Protein AF-A0A7H8KKI4-F1 (afdb_monomer_lite)

Secondary structure (DSSP, 8-state):
-HHHHHHHHHHHHHHHHHH-EETTEEGGGSHHHHHHHHHHHHHHHHHHHHHHHHTTS--HHHHHHHHHHHHHHHHHHHHHTGGGGG-SSSHHHHHHHHHHHHHHHHHHHHHHHTT--

pLDDT: mean 91.48, std 10.08, range [46.09, 98.69]

Radius of gyration: 16.54 Å; chains: 1; bounding box: 38×24×52 Å

Foldseek 3Di:
DLLVLLVVLLVVLVVLQQPDDDPNHRNCPDPVNVVLSVVLVVLSVVLVVVCVVCVPPDDLVCLLVSLVSSLVSLVSSLVSNPPVSCDCPDSVVSSVVSSVVSVVVNVVVVVVVVVVD

Sequence (117 aa):
MRLGVSQWLLDQAREYLTGRTTGGVPLIQQQLVQGSLAEIVTEQQGVAAVLDALEHDPDPSLAAYLHRQLTDADRASLRLLGAGGFLTDGPGGIAHLSELLADAYLDGVDHGDHRAG

Structure (mmCIF, N/CA/C/O backbone):
data_AF-A0A7H8KKI4-F1
#
_entry.id   AF-A0A7H8KKI4-F1
#
loop_
_atom_site.group_PDB
_atom_site.id
_atom_site.type_symbol
_atom_site.label_atom_id
_atom_site.label_alt_id
_atom_site.label_comp_id
_atom_site.label_asym_id
_atom_site.label_entity_id
_atom_site.label_seq_id
_atom_site.pdbx_PDB_ins_code
_atom_site.Cartn_x
_atom_site.Cartn_y
_atom_site.Cartn_z
_atom_site.occupancy
_atom_site.B_iso_or_equiv
_atom_site.auth_seq_id
_atom_site.auth_comp_id
_atom_site.auth_asym_id
_atom_site.auth_atom_id
_atom_site.pdbx_PDB_model_num
ATOM 1 N N . MET A 1 1 ? 0.688 1.272 -12.480 1.00 84.94 1 MET A N 1
ATOM 2 C CA . MET A 1 1 ? -0.360 0.322 -12.029 1.00 84.94 1 MET A CA 1
ATOM 3 C C . MET A 1 1 ? -0.164 -0.125 -10.581 1.00 84.94 1 MET A C 1
ATOM 5 O O . MET A 1 1 ? -1.012 0.214 -9.770 1.00 84.94 1 MET A O 1
ATOM 9 N N . ARG A 1 2 ? 0.935 -0.812 -10.216 1.00 95.88 2 ARG A N 1
ATOM 10 C CA . ARG A 1 2 ? 1.121 -1.335 -8.841 1.00 95.88 2 ARG A CA 1
ATOM 11 C C . ARG A 1 2 ? 1.132 -0.271 -7.735 1.00 95.88 2 ARG A C 1
ATOM 13 O O . ARG A 1 2 ? 0.495 -0.483 -6.714 1.00 95.88 2 ARG A O 1
ATOM 20 N N . LEU A 1 3 ? 1.756 0.892 -7.959 1.00 97.06 3 LEU A N 1
ATOM 21 C CA . LEU A 1 3 ? 1.701 2.004 -6.995 1.00 97.06 3 LEU A CA 1
ATOM 22 C C . LEU A 1 3 ? 0.252 2.432 -6.685 1.00 97.06 3 LEU A C 1
ATOM 24 O O . LEU A 1 3 ? -0.087 2.642 -5.528 1.00 97.06 3 LEU A O 1
ATOM 28 N N . GLY A 1 4 ? -0.621 2.469 -7.698 1.00 98.00 4 GLY A N 1
ATOM 29 C CA . GLY A 1 4 ? -2.042 2.777 -7.507 1.00 98.00 4 GLY A CA 1
ATOM 30 C C . GLY A 1 4 ? -2.790 1.710 -6.699 1.00 98.00 4 GLY A C 1
ATOM 31 O O . GLY A 1 4 ? -3.633 2.051 -5.876 1.00 98.00 4 GLY A O 1
ATOM 32 N N . VAL A 1 5 ? -2.452 0.425 -6.872 1.00 98.19 5 VAL A N 1
ATOM 33 C CA . VAL A 1 5 ? -2.990 -0.656 -6.023 1.00 98.19 5 VAL A CA 1
ATOM 34 C C . VAL A 1 5 ? -2.536 -0.479 -4.575 1.00 98.19 5 VAL A C 1
ATOM 36 O O . VAL A 1 5 ? -3.356 -0.585 -3.669 1.00 98.19 5 VAL A O 1
ATOM 39 N 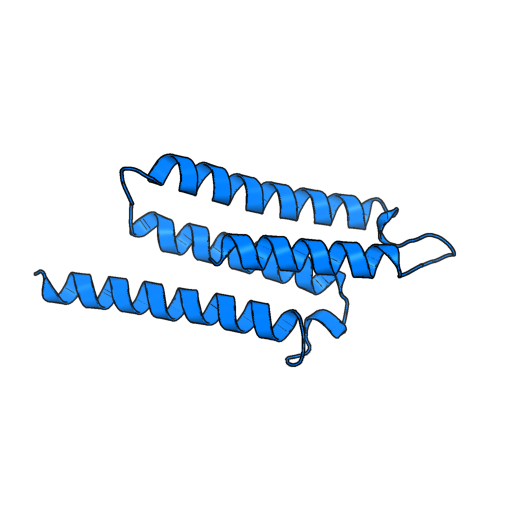N . SER A 1 6 ? -1.262 -0.151 -4.359 1.00 98.56 6 SER A N 1
ATOM 40 C CA . SER A 1 6 ? -0.723 0.102 -3.019 1.00 98.56 6 SER A CA 1
ATOM 41 C C . SER A 1 6 ? -1.433 1.268 -2.325 1.00 98.56 6 SER A C 1
ATOM 43 O O . SER A 1 6 ? -1.843 1.166 -1.169 1.00 98.56 6 SER A O 1
ATOM 45 N N . GLN A 1 7 ? -1.654 2.367 -3.048 1.00 98.69 7 GLN A N 1
ATOM 46 C CA . GLN A 1 7 ? -2.393 3.530 -2.546 1.00 98.69 7 GLN A CA 1
ATOM 47 C C . GLN A 1 7 ? -3.844 3.170 -2.205 1.00 98.69 7 GLN A C 1
ATOM 49 O O . GLN A 1 7 ? -4.331 3.522 -1.133 1.00 98.69 7 GLN A O 1
ATOM 54 N N . TRP A 1 8 ? -4.507 2.386 -3.058 1.00 98.50 8 TRP A N 1
ATOM 55 C CA . TRP A 1 8 ? -5.843 1.874 -2.767 1.00 98.50 8 TRP A CA 1
ATOM 56 C C . TRP A 1 8 ? -5.868 0.987 -1.509 1.00 98.50 8 TRP A C 1
ATOM 58 O O . TRP A 1 8 ? -6.766 1.138 -0.683 1.00 98.50 8 TRP A O 1
ATOM 68 N N . LEU A 1 9 ? -4.880 0.107 -1.301 1.00 98.56 9 LEU A N 1
ATOM 69 C CA . LEU A 1 9 ? -4.777 -0.721 -0.088 1.00 98.56 9 LEU A CA 1
ATOM 70 C C . LEU A 1 9 ? -4.638 0.126 1.183 1.00 98.56 9 LEU A C 1
ATOM 72 O O . LEU A 1 9 ? -5.257 -0.189 2.203 1.00 98.56 9 LEU A O 1
ATOM 76 N N . LEU A 1 10 ? -3.864 1.211 1.119 1.00 98.50 10 LEU A N 1
ATOM 77 C CA . LEU A 1 10 ? -3.759 2.175 2.211 1.00 98.50 10 LEU A CA 1
ATOM 78 C C . LEU A 1 10 ? -5.114 2.841 2.494 1.00 98.50 10 LEU A C 1
ATOM 80 O O . LEU A 1 10 ? -5.501 2.970 3.657 1.00 98.50 10 LEU A O 1
ATOM 84 N N . ASP A 1 11 ? -5.864 3.220 1.461 1.00 98.38 11 ASP A N 1
ATOM 85 C CA . ASP A 1 11 ? -7.201 3.795 1.632 1.00 98.38 11 ASP A CA 1
ATOM 86 C C . ASP A 1 11 ? -8.177 2.796 2.271 1.00 98.38 11 ASP A C 1
ATOM 88 O O . ASP A 1 11 ? -8.890 3.159 3.210 1.00 98.38 11 ASP A O 1
ATOM 92 N N . GLN A 1 12 ? -8.142 1.519 1.869 1.00 98.06 12 GLN A N 1
ATOM 93 C CA . GLN A 1 12 ? -8.923 0.455 2.518 1.00 98.06 12 GLN A CA 1
ATOM 94 C C . GLN A 1 12 ? -8.557 0.297 4.002 1.00 98.06 12 GLN A C 1
ATOM 96 O O . GLN A 1 12 ? -9.438 0.163 4.856 1.00 98.06 12 GLN A O 1
ATOM 101 N N . ALA A 1 13 ? -7.264 0.353 4.336 1.00 97.75 13 ALA A N 1
ATOM 102 C CA . ALA A 1 13 ? -6.808 0.314 5.722 1.00 97.75 13 ALA A CA 1
ATOM 103 C C . ALA A 1 13 ? -7.331 1.515 6.524 1.00 97.75 13 ALA A C 1
ATOM 105 O O . ALA A 1 13 ? -7.835 1.342 7.635 1.00 97.75 13 ALA A O 1
ATOM 106 N N . ARG A 1 14 ? -7.274 2.730 5.969 1.00 97.44 14 ARG A N 1
ATOM 107 C CA . ARG A 1 14 ? -7.768 3.951 6.629 1.00 97.44 14 ARG A CA 1
ATOM 108 C C . ARG A 1 14 ? -9.274 3.906 6.866 1.00 97.44 14 ARG A C 1
ATOM 110 O O . ARG A 1 14 ? -9.721 4.277 7.955 1.00 97.44 14 ARG A O 1
ATOM 117 N N . GLU A 1 15 ? -10.044 3.432 5.892 1.00 96.44 15 GLU A N 1
ATOM 118 C CA . GLU A 1 15 ? -11.492 3.253 6.023 1.00 96.44 15 GLU A CA 1
ATOM 119 C C . GLU A 1 15 ? -11.823 2.265 7.152 1.00 96.44 15 GLU A C 1
ATOM 121 O O . GLU A 1 15 ? -12.553 2.604 8.089 1.00 96.44 15 GLU A O 1
ATOM 126 N N . TYR A 1 16 ? -11.191 1.088 7.142 1.00 95.75 16 TYR A N 1
ATOM 127 C CA . TYR A 1 16 ? -11.364 0.073 8.182 1.00 95.75 16 TYR A CA 1
ATOM 128 C C . TYR A 1 16 ? -11.005 0.591 9.585 1.00 95.75 16 TYR A C 1
ATOM 130 O O . TYR A 1 16 ? -11.770 0.420 10.538 1.00 95.75 16 TYR A O 1
ATOM 138 N N . LEU A 1 17 ? -9.860 1.263 9.725 1.00 96.06 17 LEU A N 1
ATOM 139 C CA . LEU A 1 17 ? -9.373 1.788 11.006 1.00 96.06 17 LEU A CA 1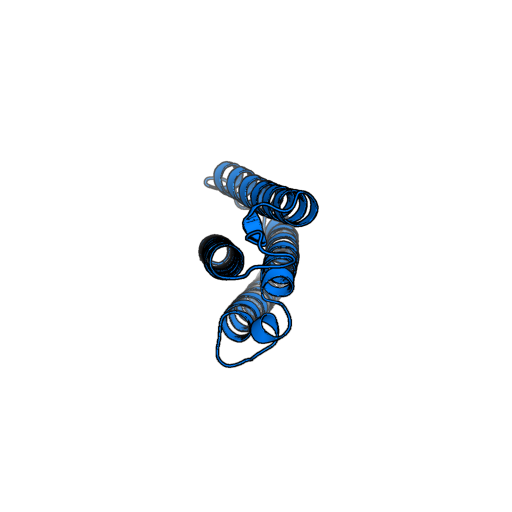
ATOM 140 C C . LEU A 1 17 ? -10.226 2.940 11.548 1.00 96.06 17 LEU A C 1
ATOM 142 O O . LEU A 1 17 ? -10.266 3.147 12.763 1.00 96.06 17 LEU A O 1
ATOM 146 N N . THR A 1 18 ? -10.901 3.686 10.671 1.00 94.50 18 THR A N 1
ATOM 147 C CA . THR A 1 18 ? -11.844 4.744 11.062 1.00 94.50 18 THR A CA 1
ATOM 148 C C . THR A 1 18 ? -13.116 4.146 11.661 1.00 94.50 18 THR A C 1
ATOM 150 O O . THR A 1 18 ? -13.610 4.641 12.673 1.00 94.50 18 THR A O 1
ATOM 153 N N . GLY A 1 19 ? -13.624 3.054 11.080 1.00 92.44 19 GLY A N 1
ATOM 154 C CA . GLY A 1 19 ? -14.828 2.365 11.555 1.00 92.44 19 GLY A CA 1
ATOM 155 C C . GLY A 1 19 ? -14.616 1.450 12.767 1.00 92.44 19 GLY A C 1
ATOM 156 O O . GLY A 1 19 ? -15.587 1.015 13.388 1.00 92.44 19 GLY A O 1
ATOM 157 N N . ARG A 1 20 ? -13.365 1.133 13.125 1.00 92.62 20 ARG A N 1
ATOM 158 C CA . ARG A 1 20 ? -13.033 0.188 14.200 1.00 92.62 20 ARG A CA 1
ATOM 159 C C . ARG A 1 20 ? -12.592 0.909 15.469 1.00 92.62 20 ARG A C 1
ATOM 161 O O . ARG A 1 20 ? -11.729 1.773 15.417 1.00 92.62 20 ARG A O 1
ATOM 168 N N . THR A 1 21 ? -13.107 0.501 16.629 1.00 91.56 21 THR A N 1
ATOM 169 C CA . THR A 1 21 ? -12.745 1.088 17.933 1.00 91.56 21 THR A CA 1
ATOM 170 C C . THR A 1 21 ? -12.077 0.081 18.869 1.00 91.56 21 THR A C 1
ATOM 172 O O . THR A 1 21 ? -12.460 -1.088 18.891 1.00 91.56 21 THR A O 1
ATOM 175 N N . THR A 1 22 ? -11.158 0.548 19.717 1.00 87.94 22 THR A N 1
ATOM 176 C CA . THR A 1 22 ? -10.649 -0.170 20.898 1.00 87.94 22 THR A CA 1
ATOM 177 C C . THR A 1 22 ? -10.680 0.755 22.110 1.00 87.94 22 THR A C 1
ATOM 179 O O . THR A 1 22 ? -10.366 1.937 21.991 1.00 87.94 22 THR A O 1
ATOM 182 N N . GLY A 1 23 ? -11.127 0.265 23.269 1.00 85.19 23 GLY A N 1
ATOM 183 C CA . GLY A 1 23 ? -11.269 1.108 24.466 1.00 85.19 23 GLY A CA 1
ATOM 184 C C . GLY A 1 23 ? -12.172 2.338 24.269 1.00 85.19 23 GLY A C 1
ATOM 185 O O . GLY A 1 23 ? -11.963 3.355 24.918 1.00 85.19 23 GLY A O 1
ATOM 186 N N . GLY A 1 24 ? -13.136 2.273 23.342 1.00 88.44 24 GLY A N 1
ATOM 187 C CA . GLY A 1 24 ? -14.022 3.393 22.993 1.00 88.44 24 GLY A CA 1
ATOM 188 C C . GLY A 1 24 ? -13.421 4.439 22.045 1.00 88.44 24 GLY A C 1
ATOM 189 O O . GLY A 1 24 ? -14.110 5.390 21.690 1.00 88.44 24 GLY A O 1
ATOM 190 N N . VAL A 1 25 ? -12.175 4.264 21.598 1.00 89.25 25 VAL A N 1
ATOM 191 C CA . VAL A 1 25 ? -11.474 5.198 20.704 1.00 89.25 25 VAL A CA 1
ATOM 192 C C . VAL A 1 25 ? -11.270 4.547 19.330 1.00 89.25 25 VAL A C 1
ATOM 194 O O . VAL A 1 25 ? -10.864 3.380 19.276 1.00 89.25 25 VAL A O 1
ATOM 197 N N . PRO A 1 26 ? -11.522 5.253 18.211 1.00 92.19 26 PRO A N 1
ATOM 198 C CA . PRO A 1 26 ? -11.204 4.751 16.876 1.00 92.19 26 PRO A CA 1
ATOM 199 C C . PRO A 1 26 ? -9.732 4.343 16.754 1.00 92.19 26 PRO A C 1
ATOM 201 O O . PRO A 1 26 ? -8.843 5.067 17.204 1.00 92.19 26 PRO A O 1
ATOM 204 N N . LEU A 1 27 ? -9.458 3.198 16.128 1.00 94.12 27 LEU A N 1
ATOM 205 C CA . LEU A 1 27 ? -8.099 2.679 15.960 1.00 94.12 27 LEU A CA 1
ATOM 206 C C . LEU A 1 27 ? -7.217 3.653 15.194 1.00 94.12 27 LEU A C 1
ATOM 208 O O . LEU A 1 27 ? -6.048 3.802 15.535 1.00 94.12 27 LEU A O 1
ATOM 212 N N . ILE A 1 28 ? -7.783 4.369 14.221 1.00 94.56 28 ILE A N 1
ATOM 213 C CA . ILE A 1 28 ? -7.043 5.387 13.479 1.00 94.56 28 ILE A CA 1
ATOM 214 C C . ILE A 1 28 ? -6.469 6.480 14.393 1.00 94.56 28 ILE A C 1
ATOM 216 O O . ILE A 1 28 ? -5.453 7.055 14.051 1.00 94.56 28 ILE A O 1
ATOM 220 N N . GLN A 1 29 ? -7.029 6.753 15.574 1.00 93.25 29 GLN A N 1
ATOM 221 C CA . GLN A 1 29 ? -6.488 7.769 16.491 1.00 93.25 29 GLN A CA 1
ATOM 222 C C . GLN A 1 29 ? -5.337 7.252 17.371 1.00 93.25 29 GLN A C 1
ATOM 224 O O . GLN A 1 29 ? -4.730 8.023 18.111 1.00 93.25 29 GLN A O 1
ATOM 229 N N . GLN A 1 30 ? -5.028 5.956 17.318 1.00 94.94 30 GLN A N 1
ATOM 230 C CA . GLN A 1 30 ? -3.970 5.360 18.128 1.00 94.94 30 GLN A CA 1
ATOM 231 C C . GLN A 1 30 ? -2.595 5.688 17.537 1.00 94.94 30 GLN A C 1
ATOM 233 O O . GLN A 1 30 ? -2.362 5.493 16.345 1.00 94.94 30 GLN A O 1
ATOM 238 N N . GLN A 1 31 ? -1.654 6.126 18.377 1.00 95.31 31 GLN A N 1
ATOM 239 C CA . GLN A 1 31 ? -0.330 6.574 17.923 1.00 95.31 31 GLN A CA 1
ATOM 240 C C . GLN A 1 31 ? 0.437 5.495 17.146 1.00 95.31 31 GLN A C 1
ATOM 242 O O . GLN A 1 31 ? 1.060 5.800 16.134 1.00 95.31 31 GLN A O 1
ATOM 247 N N . LEU A 1 32 ? 0.355 4.232 17.579 1.00 95.00 32 LEU A N 1
ATOM 248 C CA . LEU A 1 32 ? 0.994 3.113 16.877 1.00 95.00 32 LEU A CA 1
ATOM 249 C C . LEU A 1 32 ? 0.420 2.915 15.467 1.00 95.00 32 LEU A C 1
ATOM 251 O O . LEU A 1 32 ? 1.170 2.679 14.528 1.00 95.00 32 LEU A O 1
ATOM 255 N N . VAL A 1 33 ? -0.897 3.073 15.307 1.00 96.31 33 VAL A N 1
ATOM 256 C CA . VAL A 1 33 ? -1.561 2.989 13.999 1.00 96.31 33 VAL A CA 1
ATOM 257 C C . VAL A 1 33 ? -1.140 4.157 13.109 1.00 96.31 33 VAL A C 1
ATOM 259 O O . VAL A 1 33 ? -0.816 3.952 11.944 1.00 96.31 33 VAL A O 1
ATOM 262 N N . GLN A 1 34 ? -1.091 5.372 13.658 1.00 97.19 34 GLN A N 1
ATOM 263 C CA . GLN A 1 34 ? -0.620 6.555 12.933 1.00 97.19 34 GLN A CA 1
ATOM 264 C C . GLN A 1 34 ? 0.837 6.419 12.478 1.00 97.19 34 GLN A C 1
ATOM 266 O O . GLN A 1 34 ? 1.148 6.775 11.345 1.00 97.19 34 GLN A O 1
ATOM 271 N N . GLY A 1 35 ? 1.707 5.852 13.320 1.00 98.25 35 GLY A N 1
ATOM 272 C CA . GLY A 1 35 ? 3.091 5.541 12.959 1.00 98.25 35 GLY A CA 1
ATOM 273 C C . GLY A 1 35 ? 3.174 4.593 11.764 1.00 98.25 35 GLY A C 1
ATOM 274 O O . GLY A 1 35 ? 3.791 4.933 10.760 1.00 98.25 35 GLY A O 1
ATOM 275 N N . SER A 1 36 ? 2.464 3.461 11.814 1.00 97.94 36 SER A N 1
ATOM 276 C CA . SER A 1 36 ? 2.436 2.510 10.695 1.00 97.94 36 SER A CA 1
ATOM 277 C C . SER A 1 36 ? 1.869 3.115 9.407 1.00 97.94 36 SER A C 1
ATOM 279 O O . SER A 1 36 ? 2.389 2.852 8.327 1.00 97.94 36 SER A O 1
ATOM 281 N N . LEU A 1 37 ? 0.827 3.949 9.494 1.00 98.19 37 LEU A N 1
ATOM 282 C CA . LEU A 1 37 ? 0.289 4.656 8.326 1.00 98.19 37 LEU A CA 1
ATOM 283 C C . LEU A 1 37 ? 1.315 5.631 7.730 1.00 98.19 37 LEU A C 1
ATOM 285 O O . LEU A 1 37 ? 1.446 5.704 6.510 1.00 98.19 37 LEU A O 1
ATOM 289 N N . ALA A 1 38 ? 2.052 6.361 8.570 1.00 98.44 38 ALA A N 1
ATOM 290 C CA . ALA A 1 38 ? 3.081 7.294 8.121 1.00 98.44 38 ALA A CA 1
ATOM 291 C C . ALA A 1 38 ? 4.254 6.581 7.433 1.00 98.44 38 ALA A C 1
ATOM 293 O O . ALA A 1 38 ? 4.742 7.061 6.409 1.00 98.44 38 ALA A O 1
ATOM 294 N N . GLU A 1 39 ? 4.677 5.427 7.952 1.00 98.44 39 GLU A N 1
ATOM 295 C CA . GLU A 1 39 ? 5.697 4.580 7.323 1.00 98.44 39 GLU A CA 1
ATOM 296 C C . GLU A 1 39 ? 5.250 4.124 5.928 1.00 98.44 39 GLU A C 1
ATOM 298 O O . GLU A 1 39 ? 5.965 4.350 4.956 1.00 98.44 39 GLU A O 1
ATOM 303 N N . ILE A 1 40 ? 4.030 3.589 5.798 1.00 98.56 40 ILE A N 1
ATOM 304 C CA . ILE A 1 40 ? 3.481 3.143 4.504 1.00 98.56 40 ILE A CA 1
ATOM 305 C C . ILE A 1 40 ? 3.424 4.295 3.493 1.00 98.56 40 ILE A C 1
ATOM 307 O O . ILE A 1 40 ? 3.832 4.133 2.344 1.00 98.56 40 ILE A O 1
ATOM 311 N N . VAL A 1 41 ? 2.941 5.470 3.913 1.00 98.56 41 VAL A N 1
ATOM 312 C CA . VAL A 1 41 ? 2.907 6.662 3.051 1.00 98.56 41 VAL A CA 1
ATOM 313 C C . VAL A 1 41 ? 4.316 7.048 2.613 1.00 98.56 41 VAL A C 1
ATOM 315 O O . VAL A 1 41 ? 4.519 7.365 1.445 1.00 98.56 41 VAL A O 1
ATOM 318 N N . THR A 1 42 ? 5.289 7.008 3.522 1.00 98.44 42 THR A N 1
ATOM 319 C CA . THR A 1 42 ? 6.683 7.360 3.221 1.00 98.44 42 THR A CA 1
ATOM 320 C C . THR A 1 42 ? 7.269 6.438 2.154 1.00 98.44 42 THR A C 1
ATOM 322 O O . THR A 1 42 ? 7.843 6.932 1.186 1.00 98.44 42 THR A O 1
ATOM 325 N N . GLU A 1 43 ? 7.058 5.125 2.270 1.00 98.06 43 GLU A N 1
ATOM 326 C CA . GLU A 1 43 ? 7.486 4.147 1.259 1.00 98.06 43 GLU A CA 1
ATOM 327 C C . GLU A 1 43 ? 6.827 4.423 -0.103 1.00 98.06 43 GLU A C 1
ATOM 329 O O . GLU A 1 43 ? 7.506 4.515 -1.125 1.00 98.06 43 GLU A O 1
ATOM 334 N N . GLN A 1 44 ? 5.510 4.653 -0.136 1.00 98.25 44 GLN A N 1
ATOM 335 C CA . GLN A 1 44 ? 4.792 4.956 -1.381 1.00 98.25 44 GLN A CA 1
ATOM 336 C C . GLN A 1 44 ? 5.273 6.252 -2.047 1.00 98.25 44 GLN A C 1
ATOM 338 O O . GLN A 1 44 ? 5.378 6.306 -3.273 1.00 98.25 44 GLN A O 1
ATOM 343 N N . GLN A 1 45 ? 5.578 7.288 -1.261 1.00 98.25 45 GLN A N 1
ATOM 344 C CA . GLN A 1 45 ? 6.149 8.538 -1.770 1.00 98.25 45 GLN A CA 1
ATOM 345 C C . GLN A 1 45 ? 7.577 8.339 -2.286 1.00 98.25 45 GLN A C 1
ATOM 347 O O . GLN A 1 45 ? 7.933 8.909 -3.314 1.00 98.25 45 GLN A O 1
ATOM 352 N N . GLY A 1 46 ? 8.376 7.499 -1.623 1.00 96.62 46 GLY A N 1
ATOM 353 C CA . GLY A 1 46 ? 9.701 7.106 -2.100 1.00 96.62 46 GLY A CA 1
ATOM 354 C C . GLY A 1 46 ? 9.635 6.432 -3.470 1.00 96.62 46 GLY A C 1
ATOM 355 O O . GLY A 1 46 ? 10.336 6.845 -4.393 1.00 96.62 46 GLY A O 1
ATOM 356 N N . VAL A 1 47 ? 8.734 5.460 -3.638 1.00 96.50 47 VAL A N 1
ATOM 357 C CA . VAL A 1 47 ? 8.502 4.802 -4.934 1.00 96.50 47 VAL A CA 1
ATOM 358 C C . VAL A 1 47 ? 8.046 5.804 -5.993 1.00 96.50 47 VAL A C 1
ATOM 360 O O . VAL A 1 47 ? 8.574 5.784 -7.102 1.00 96.50 47 VAL A O 1
ATOM 363 N N . ALA A 1 48 ? 7.091 6.682 -5.670 1.00 96.06 48 ALA A N 1
ATOM 364 C CA . ALA A 1 48 ? 6.600 7.699 -6.599 1.00 96.06 48 ALA A CA 1
ATOM 365 C C . ALA A 1 48 ? 7.731 8.618 -7.086 1.00 96.06 48 ALA A C 1
ATOM 367 O O . ALA A 1 48 ? 7.906 8.783 -8.288 1.00 96.06 48 ALA A O 1
ATOM 368 N N . ALA A 1 49 ? 8.558 9.125 -6.168 1.00 94.50 49 ALA A N 1
ATOM 369 C CA . ALA A 1 49 ? 9.675 10.002 -6.503 1.00 94.50 49 ALA A CA 1
ATOM 370 C C . ALA A 1 49 ? 10.710 9.328 -7.418 1.00 94.50 49 ALA A C 1
ATOM 372 O O . ALA A 1 49 ? 11.247 9.965 -8.322 1.00 94.50 49 ALA A O 1
ATOM 373 N N . VAL A 1 50 ? 10.990 8.038 -7.204 1.00 93.38 50 VAL A N 1
ATOM 374 C CA . VAL A 1 50 ? 11.891 7.283 -8.085 1.00 93.38 50 VAL A CA 1
ATOM 375 C C . VAL A 1 50 ? 11.265 7.079 -9.465 1.00 93.38 50 VAL A C 1
ATOM 377 O O . VAL A 1 50 ? 11.954 7.249 -10.466 1.00 93.38 50 VAL A O 1
ATOM 380 N N . LEU A 1 51 ? 9.974 6.743 -9.542 1.00 91.31 51 LEU A N 1
ATOM 381 C CA . LEU A 1 51 ? 9.279 6.593 -10.824 1.00 91.31 51 LEU A CA 1
ATOM 382 C C . LEU A 1 51 ? 9.265 7.902 -11.623 1.00 91.31 51 LEU A C 1
ATOM 384 O O . LEU A 1 51 ? 9.533 7.864 -12.821 1.00 91.31 51 LEU A O 1
ATOM 388 N N . ASP A 1 52 ? 9.028 9.037 -10.964 1.00 91.31 52 ASP A N 1
ATOM 389 C CA . ASP A 1 52 ? 9.076 10.361 -11.594 1.00 91.31 52 ASP A CA 1
ATOM 390 C C . ASP A 1 52 ? 10.484 10.673 -12.131 1.00 91.31 52 ASP A C 1
ATOM 392 O O . ASP A 1 52 ? 10.640 11.193 -13.235 1.00 91.31 52 ASP A O 1
ATOM 396 N N . ALA A 1 53 ? 11.532 10.311 -11.385 1.00 89.06 53 ALA A N 1
ATOM 397 C CA . ALA A 1 53 ? 12.914 10.495 -11.827 1.00 89.06 53 ALA A CA 1
ATOM 398 C C . ALA A 1 53 ? 13.289 9.602 -13.027 1.00 89.06 53 ALA A C 1
ATOM 400 O O . ALA A 1 53 ? 14.088 10.016 -13.867 1.00 89.06 53 ALA A O 1
ATOM 401 N N . LEU A 1 54 ? 12.715 8.398 -13.118 1.00 86.44 54 LEU A N 1
ATOM 402 C CA . LEU A 1 54 ? 12.983 7.423 -14.180 1.00 86.44 54 LEU A CA 1
ATOM 403 C C . LEU A 1 54 ? 12.135 7.614 -15.446 1.00 86.44 54 LEU A C 1
ATOM 405 O O . LEU A 1 54 ? 12.338 6.878 -16.410 1.00 86.44 54 LEU A O 1
ATOM 409 N N . GLU A 1 55 ? 11.203 8.573 -15.484 1.00 81.44 55 GLU A N 1
ATOM 410 C CA . GLU A 1 55 ? 10.257 8.749 -16.603 1.00 81.44 55 GLU A CA 1
ATOM 411 C C . GLU A 1 55 ? 10.951 8.812 -17.979 1.00 81.44 55 GLU A C 1
ATOM 413 O O . GLU A 1 55 ? 10.403 8.353 -18.981 1.00 81.44 55 GLU A O 1
ATOM 418 N N . HIS A 1 56 ? 12.181 9.331 -18.021 1.00 78.12 56 HIS A N 1
ATOM 419 C CA . HIS A 1 56 ? 12.948 9.529 -19.250 1.00 78.12 56 HIS A CA 1
ATOM 420 C C . HIS A 1 56 ? 14.106 8.536 -19.443 1.00 78.12 56 HIS A C 1
ATOM 422 O O . HIS A 1 56 ? 14.650 8.468 -20.545 1.00 78.12 56 HIS A O 1
ATOM 428 N N . ASP A 1 57 ? 14.486 7.784 -18.407 1.00 80.44 57 ASP A N 1
ATOM 429 C CA . ASP A 1 57 ? 15.602 6.831 -18.447 1.00 80.44 57 ASP A CA 1
ATOM 430 C C . ASP A 1 57 ? 15.311 5.632 -17.528 1.00 80.44 57 ASP A C 1
ATOM 432 O O . ASP A 1 57 ? 15.672 5.638 -16.348 1.00 80.44 57 ASP A O 1
ATOM 436 N N . PRO A 1 58 ? 14.567 4.628 -18.021 1.00 76.81 58 PRO A N 1
ATOM 437 C CA . PRO A 1 58 ? 14.184 3.483 -17.213 1.00 76.81 58 PRO A CA 1
ATOM 438 C C . PRO A 1 58 ? 15.376 2.543 -16.993 1.00 76.81 58 PRO A C 1
ATOM 440 O O . PRO A 1 58 ? 15.872 1.932 -17.936 1.00 76.81 58 PRO A O 1
ATOM 443 N N . ASP A 1 59 ? 15.770 2.356 -15.731 1.00 81.06 59 ASP A N 1
ATOM 444 C CA . ASP A 1 59 ? 16.737 1.336 -15.312 1.00 81.06 59 ASP A CA 1
ATOM 445 C C . ASP A 1 59 ? 16.008 0.035 -14.907 1.00 81.06 59 ASP A C 1
ATOM 447 O O . ASP A 1 59 ? 15.344 -0.003 -13.859 1.00 81.06 59 ASP A O 1
ATOM 451 N N . PRO A 1 60 ? 16.129 -1.060 -15.687 1.00 76.38 60 PRO A N 1
ATOM 452 C CA . PRO A 1 60 ? 15.495 -2.339 -15.369 1.00 76.38 60 PRO A CA 1
ATOM 453 C C . PRO A 1 60 ? 15.946 -2.925 -14.026 1.00 76.38 60 PRO A C 1
ATOM 455 O O . PRO A 1 60 ? 15.161 -3.596 -13.353 1.00 76.38 60 PRO A O 1
ATOM 458 N N . SER A 1 61 ? 17.178 -2.643 -13.590 1.00 78.31 61 SER A N 1
ATOM 459 C CA . SER A 1 61 ? 17.715 -3.159 -12.328 1.00 78.31 61 SER A CA 1
ATOM 460 C C . SER A 1 61 ? 17.015 -2.552 -11.105 1.00 78.31 61 SER A C 1
ATOM 462 O O . SER A 1 61 ? 16.892 -3.204 -10.062 1.00 78.31 61 SER A O 1
ATOM 464 N N . LEU A 1 62 ? 16.460 -1.343 -11.248 1.00 87.94 62 LEU A N 1
ATOM 465 C CA . LEU A 1 62 ? 15.712 -0.665 -10.192 1.00 87.94 62 LEU A CA 1
ATOM 466 C C . LEU A 1 62 ? 14.263 -1.164 -10.087 1.00 87.94 62 LEU A C 1
ATOM 468 O O . LEU A 1 62 ? 13.661 -1.094 -9.012 1.00 87.94 62 LEU A O 1
ATOM 472 N N . ALA A 1 63 ? 13.713 -1.747 -11.156 1.00 88.31 63 ALA A N 1
ATOM 473 C CA . ALA A 1 63 ? 12.342 -2.254 -11.177 1.00 88.31 63 ALA A CA 1
ATOM 474 C C . ALA A 1 63 ? 12.107 -3.346 -10.120 1.00 88.31 63 ALA A C 1
ATOM 476 O O . ALA A 1 63 ? 11.120 -3.296 -9.382 1.00 88.31 63 ALA A O 1
ATOM 477 N N . ALA A 1 64 ? 13.044 -4.290 -9.974 1.00 90.25 64 ALA A N 1
ATOM 478 C CA . ALA A 1 64 ? 12.955 -5.348 -8.966 1.00 90.25 64 ALA A CA 1
ATOM 479 C C . ALA A 1 64 ? 12.938 -4.786 -7.536 1.00 90.25 64 ALA A C 1
ATOM 481 O O . ALA A 1 64 ? 12.227 -5.289 -6.665 1.00 90.25 64 ALA A O 1
ATOM 482 N N . TYR A 1 65 ? 13.703 -3.721 -7.290 1.00 92.31 65 TYR A N 1
ATOM 483 C CA . TYR A 1 65 ? 13.730 -3.045 -5.998 1.00 92.31 65 TYR A CA 1
ATOM 484 C C . TYR A 1 65 ? 12.401 -2.346 -5.688 1.00 92.31 65 TYR A C 1
ATOM 486 O O . TYR A 1 65 ? 11.822 -2.591 -4.629 1.00 92.31 65 TYR A O 1
ATOM 494 N N . LEU A 1 66 ? 11.871 -1.556 -6.627 1.00 94.81 66 LEU A N 1
ATOM 495 C CA . LEU A 1 66 ? 10.584 -0.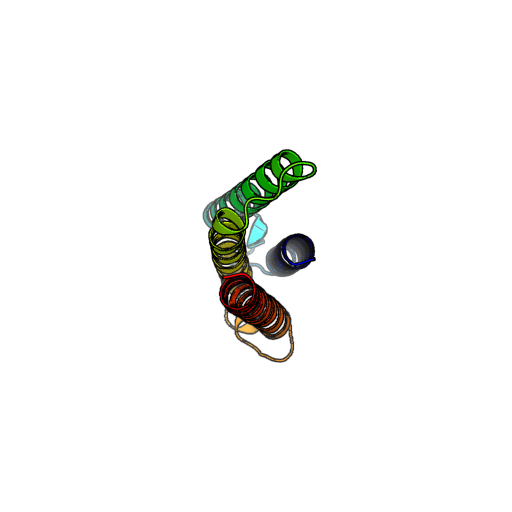870 -6.462 1.00 94.81 66 LEU A CA 1
ATOM 496 C C . LEU A 1 66 ? 9.427 -1.860 -6.291 1.00 94.81 66 LEU A C 1
ATOM 498 O O . LEU A 1 66 ? 8.519 -1.639 -5.489 1.00 94.81 66 LEU A O 1
ATOM 502 N N . HIS A 1 67 ? 9.468 -2.989 -6.998 1.00 95.12 67 HIS A N 1
ATOM 503 C CA . HIS A 1 67 ? 8.481 -4.047 -6.837 1.00 95.12 67 HIS A CA 1
ATOM 504 C C . HIS A 1 67 ? 8.504 -4.694 -5.452 1.00 95.12 67 HIS A C 1
ATOM 506 O O . HIS A 1 67 ? 7.428 -5.000 -4.927 1.00 95.12 67 HIS A O 1
ATOM 512 N N . ARG A 1 68 ? 9.683 -4.885 -4.851 1.00 95.31 68 ARG A N 1
ATOM 513 C CA . ARG A 1 68 ? 9.798 -5.372 -3.470 1.00 95.31 68 ARG A CA 1
ATOM 514 C C . ARG A 1 68 ? 9.297 -4.341 -2.465 1.00 95.31 68 ARG A C 1
ATOM 516 O O . ARG A 1 68 ? 8.454 -4.692 -1.648 1.00 95.31 68 ARG A O 1
ATOM 523 N N . GLN A 1 69 ? 9.712 -3.079 -2.596 1.00 97.12 69 GLN A N 1
ATOM 524 C CA . GLN A 1 69 ? 9.231 -1.990 -1.735 1.00 97.12 69 GLN A CA 1
ATOM 525 C C . GLN A 1 69 ? 7.700 -1.898 -1.712 1.00 97.12 69 GLN A C 1
ATOM 527 O O . GLN A 1 69 ? 7.097 -1.872 -0.641 1.00 97.12 69 GLN A O 1
ATOM 532 N N . LEU A 1 70 ? 7.054 -1.923 -2.885 1.00 98.00 70 LEU A N 1
ATOM 533 C CA . LEU A 1 70 ? 5.591 -1.914 -2.965 1.00 98.00 70 LEU A CA 1
ATOM 534 C C . LEU A 1 70 ? 4.967 -3.131 -2.276 1.00 98.00 70 LEU A C 1
ATOM 536 O O . LEU A 1 70 ? 3.987 -2.990 -1.558 1.00 98.00 70 LEU A O 1
ATOM 540 N N . THR A 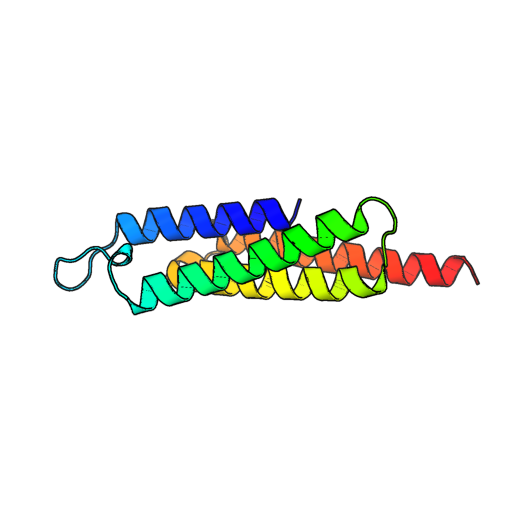1 71 ? 5.555 -4.317 -2.435 1.00 97.88 71 THR A N 1
ATOM 541 C CA . THR A 1 71 ? 5.062 -5.541 -1.783 1.00 97.88 71 THR A CA 1
ATOM 542 C C . THR A 1 71 ? 5.142 -5.447 -0.256 1.00 97.88 71 THR A C 1
ATOM 544 O O . THR A 1 71 ? 4.226 -5.877 0.449 1.00 97.88 71 THR A O 1
ATOM 547 N N . ASP A 1 72 ? 6.206 -4.851 0.276 1.00 98.06 72 ASP A N 1
ATOM 548 C CA . ASP A 1 72 ? 6.367 -4.662 1.717 1.00 98.06 72 ASP A CA 1
ATOM 549 C C . ASP A 1 72 ? 5.378 -3.624 2.273 1.00 98.06 72 ASP A C 1
ATOM 551 O O . ASP A 1 72 ? 4.749 -3.873 3.311 1.00 98.06 72 ASP A O 1
ATOM 555 N N . ALA A 1 73 ? 5.156 -2.520 1.550 1.00 98.31 73 ALA A N 1
ATOM 556 C CA . ALA A 1 73 ? 4.140 -1.515 1.873 1.00 98.31 73 ALA A CA 1
ATOM 557 C C . ALA A 1 73 ? 2.708 -2.087 1.814 1.00 98.31 73 ALA A C 1
ATOM 559 O O . ALA A 1 73 ? 1.885 -1.825 2.701 1.00 98.31 73 ALA A O 1
ATOM 560 N N . ASP A 1 74 ? 2.418 -2.933 0.823 1.00 98.31 74 ASP A N 1
ATOM 561 C CA . ASP A 1 74 ? 1.135 -3.626 0.671 1.00 98.31 74 ASP A CA 1
ATOM 562 C C . ASP A 1 74 ? 0.888 -4.556 1.866 1.00 98.31 74 ASP A C 1
ATOM 564 O O . ASP A 1 74 ? -0.161 -4.494 2.512 1.00 98.31 74 ASP A O 1
ATOM 568 N N . ARG A 1 75 ? 1.884 -5.365 2.252 1.00 97.56 75 ARG A N 1
ATOM 569 C CA . ARG A 1 75 ? 1.800 -6.250 3.428 1.00 97.56 75 ARG A CA 1
ATOM 570 C C . ARG A 1 75 ? 1.628 -5.474 4.728 1.00 97.56 75 ARG A C 1
ATOM 572 O O . ARG A 1 75 ? 0.919 -5.939 5.622 1.00 97.56 75 ARG A O 1
ATOM 579 N N . ALA A 1 76 ? 2.261 -4.312 4.859 1.00 98.12 76 ALA A N 1
ATOM 580 C CA . ALA A 1 76 ? 2.060 -3.436 6.008 1.00 98.12 76 ALA A CA 1
ATOM 581 C C . ALA A 1 76 ? 0.619 -2.905 6.066 1.00 98.12 76 ALA A C 1
ATOM 583 O O . ALA A 1 76 ? -0.006 -2.994 7.124 1.00 98.12 76 ALA A O 1
ATOM 584 N N . SER A 1 77 ? 0.060 -2.474 4.933 1.00 98.38 77 SER A N 1
ATOM 585 C CA . SER A 1 77 ? -1.344 -2.051 4.826 1.00 98.38 77 SER A CA 1
ATOM 586 C C . SER A 1 77 ? -2.315 -3.175 5.195 1.00 98.38 77 SER A C 1
ATOM 588 O O . SER A 1 77 ? -3.223 -2.975 5.999 1.00 98.38 77 SER A O 1
ATOM 590 N N . LEU A 1 78 ? -2.094 -4.392 4.688 1.00 98.38 78 LEU A N 1
ATOM 591 C CA . LEU A 1 78 ? -2.954 -5.545 4.978 1.00 98.38 78 LEU A CA 1
ATOM 592 C C . LEU A 1 78 ? -2.957 -5.932 6.459 1.00 98.38 78 LEU A C 1
ATOM 594 O O . LEU A 1 78 ? -4.008 -6.281 6.996 1.00 98.38 78 LEU A O 1
ATOM 598 N N . ARG A 1 79 ? -1.816 -5.833 7.153 1.00 97.56 79 ARG A N 1
ATOM 599 C CA . ARG A 1 79 ? -1.743 -6.119 8.598 1.00 97.56 79 ARG A CA 1
ATOM 600 C C . ARG A 1 79 ? -2.647 -5.199 9.425 1.00 97.56 79 ARG A C 1
ATOM 602 O O . ARG A 1 79 ? -3.159 -5.634 10.457 1.00 97.56 79 ARG A O 1
ATOM 609 N N . LEU A 1 80 ? -2.902 -3.970 8.968 1.00 97.12 80 LEU A N 1
ATOM 610 C CA . LEU A 1 80 ? -3.805 -3.026 9.639 1.00 97.12 80 LEU A CA 1
ATOM 611 C C . LEU A 1 80 ? -5.284 -3.439 9.552 1.00 97.12 80 LEU A C 1
ATOM 613 O O . LEU A 1 80 ? -6.080 -3.041 10.402 1.00 97.12 80 LEU A O 1
ATOM 617 N N . LEU A 1 81 ? -5.648 -4.286 8.585 1.00 95.94 81 LEU A N 1
ATOM 618 C CA . LEU A 1 81 ? -6.991 -4.862 8.445 1.00 95.94 81 LEU A CA 1
ATOM 619 C C . LEU A 1 81 ? -7.245 -6.034 9.415 1.00 95.94 81 LEU A C 1
ATOM 621 O O . LEU A 1 81 ? -8.343 -6.594 9.457 1.00 95.94 81 LEU A O 1
ATOM 625 N N . GLY A 1 82 ? -6.242 -6.440 10.200 1.00 93.31 82 GLY A N 1
ATOM 626 C CA . GLY A 1 82 ? -6.308 -7.639 11.033 1.00 93.31 82 GLY A CA 1
ATOM 627 C C . GLY A 1 82 ? -6.462 -8.909 10.189 1.00 93.31 82 GLY A C 1
ATOM 628 O O . GLY A 1 82 ? -5.876 -9.030 9.117 1.00 93.31 82 GLY A O 1
ATOM 629 N N . ALA A 1 83 ? -7.272 -9.866 10.654 1.00 92.31 83 ALA A N 1
ATOM 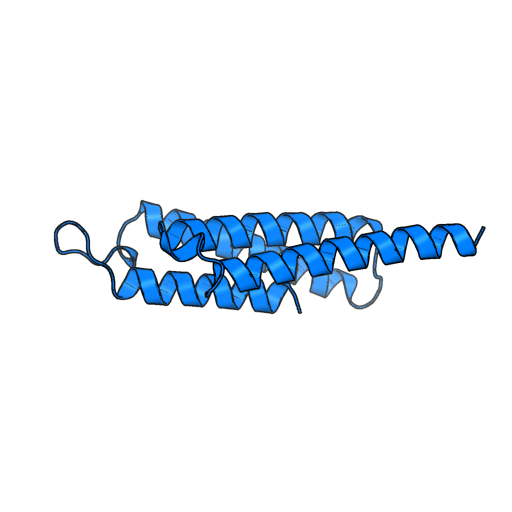630 C CA . ALA A 1 83 ? -7.480 -11.136 9.947 1.00 92.31 83 ALA A CA 1
ATOM 631 C C . ALA A 1 83 ? -8.088 -10.961 8.540 1.00 92.31 83 ALA A C 1
ATOM 633 O O . ALA A 1 83 ? -7.810 -11.765 7.654 1.00 92.31 83 ALA A O 1
ATOM 634 N N . GLY A 1 84 ? -8.872 -9.898 8.314 1.00 91.75 84 GLY A N 1
ATOM 635 C CA . GLY A 1 84 ? -9.486 -9.619 7.012 1.00 91.75 84 GLY A CA 1
ATOM 636 C C . GLY A 1 84 ? -8.467 -9.349 5.901 1.00 91.75 84 GLY A C 1
ATOM 637 O O . GLY A 1 84 ? -8.729 -9.672 4.747 1.00 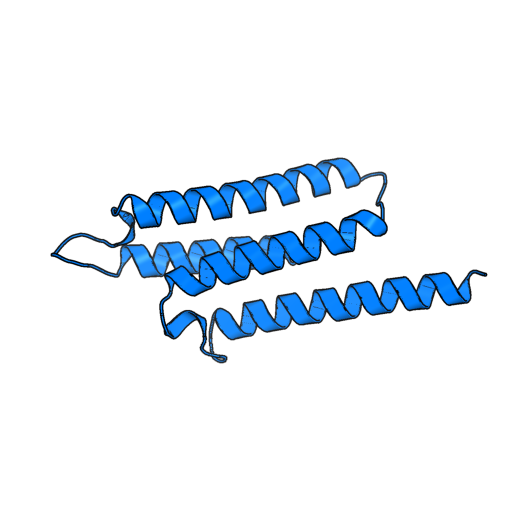91.75 84 GLY A O 1
ATOM 638 N N . GLY A 1 85 ? -7.279 -8.841 6.245 1.00 94.31 85 GLY A N 1
ATOM 639 C CA . GLY A 1 85 ? -6.197 -8.607 5.284 1.00 94.31 85 GLY A CA 1
ATOM 640 C C . GLY A 1 85 ? -5.589 -9.884 4.693 1.00 94.31 85 GLY A C 1
ATOM 641 O O . GLY A 1 85 ? -4.886 -9.804 3.693 1.00 94.31 85 GLY A O 1
ATOM 642 N N . PHE A 1 86 ? -5.868 -11.053 5.278 1.00 92.50 86 PHE A N 1
ATOM 643 C CA . PHE A 1 86 ? -5.364 -12.352 4.817 1.00 92.50 86 PHE A CA 1
ATOM 644 C C . PHE A 1 86 ? -6.385 -13.145 3.991 1.00 92.50 86 PHE A C 1
ATOM 646 O O . PHE A 1 86 ? -6.082 -14.247 3.536 1.00 92.50 86 PHE A O 1
ATOM 653 N N . LEU A 1 87 ? -7.598 -12.617 3.811 1.00 95.50 87 LEU A N 1
ATOM 654 C CA . LEU A 1 87 ? -8.622 -13.267 3.002 1.00 95.50 87 LEU A CA 1
ATOM 655 C C . LEU A 1 87 ? -8.343 -13.052 1.511 1.00 95.50 87 LEU A C 1
ATOM 657 O O . LEU A 1 87 ? -7.952 -11.964 1.082 1.00 95.50 87 LEU A O 1
ATOM 661 N N . THR A 1 88 ? -8.583 -14.095 0.719 1.00 92.81 88 THR A N 1
ATOM 662 C CA . THR A 1 88 ? -8.455 -14.050 -0.744 1.00 92.81 88 THR A CA 1
ATOM 663 C C . THR A 1 88 ? -9.586 -13.254 -1.389 1.00 92.81 88 THR A C 1
ATOM 665 O O . THR A 1 88 ? -9.358 -12.552 -2.370 1.00 92.81 88 THR A O 1
ATOM 668 N N . ASP A 1 89 ? -10.783 -13.300 -0.803 1.00 91.81 89 ASP A N 1
ATOM 669 C CA . ASP A 1 89 ? -11.940 -12.522 -1.247 1.00 91.81 89 ASP A CA 1
ATOM 670 C C . ASP A 1 89 ? -11.904 -11.132 -0.598 1.00 91.81 89 ASP A C 1
ATOM 672 O O . ASP A 1 89 ? -12.608 -10.850 0.374 1.00 91.81 89 ASP A O 1
ATOM 676 N N . GLY A 1 90 ? -11.013 -10.269 -1.093 1.00 93.81 90 GLY A N 1
ATOM 677 C CA . GLY A 1 90 ? -10.844 -8.912 -0.576 1.00 93.81 90 GLY A CA 1
ATOM 678 C C . GLY A 1 90 ? -9.484 -8.279 -0.895 1.00 93.81 90 GLY A C 1
ATOM 679 O O . GLY A 1 90 ? -8.796 -8.714 -1.822 1.00 93.81 90 GLY A O 1
ATOM 680 N N . PRO A 1 91 ? -9.070 -7.255 -0.120 1.00 97.06 91 PRO A N 1
ATOM 681 C CA . PRO A 1 91 ? -7.804 -6.545 -0.320 1.00 97.06 91 PRO A CA 1
ATOM 682 C C . PRO A 1 91 ? -6.572 -7.460 -0.368 1.00 97.06 91 PRO A C 1
ATOM 684 O O . PRO A 1 91 ? -5.662 -7.211 -1.157 1.00 97.06 91 PRO A O 1
ATOM 687 N N . GLY A 1 92 ? -6.562 -8.547 0.414 1.00 97.12 92 GLY A N 1
ATOM 688 C CA . GLY A 1 92 ? -5.474 -9.530 0.417 1.00 97.12 92 GLY A CA 1
ATOM 689 C C . GLY A 1 92 ? -5.286 -10.225 -0.934 1.00 97.12 92 GLY A C 1
ATOM 690 O O . GLY A 1 92 ? -4.163 -10.328 -1.425 1.00 97.12 92 GLY A O 1
ATOM 691 N N . GLY A 1 93 ? -6.380 -10.630 -1.586 1.00 97.38 93 GLY A N 1
ATOM 692 C CA . GLY A 1 93 ? -6.335 -11.214 -2.929 1.00 97.38 93 GLY A CA 1
ATOM 693 C C . GLY A 1 93 ? -5.834 -10.235 -3.992 1.00 97.38 93 GLY A C 1
ATOM 694 O O . GLY A 1 93 ? -5.014 -10.602 -4.830 1.00 97.38 93 GLY A O 1
ATOM 695 N N . ILE A 1 94 ? -6.262 -8.969 -3.931 1.00 97.69 94 ILE A N 1
ATOM 696 C CA . ILE A 1 94 ? -5.799 -7.925 -4.861 1.00 97.69 94 ILE A CA 1
ATOM 697 C C . ILE A 1 94 ? -4.297 -7.655 -4.696 1.00 97.69 94 ILE A C 1
ATOM 699 O O . ILE A 1 94 ? -3.580 -7.563 -5.693 1.00 97.69 94 ILE A O 1
ATOM 703 N N . ALA A 1 95 ? -3.803 -7.579 -3.458 1.00 97.56 95 ALA A N 1
ATOM 704 C CA . ALA A 1 95 ? -2.374 -7.434 -3.183 1.00 97.56 95 ALA A CA 1
ATOM 705 C C . ALA A 1 95 ? -1.569 -8.630 -3.713 1.00 97.56 95 ALA A C 1
ATOM 707 O O . ALA A 1 95 ? -0.537 -8.443 -4.353 1.00 97.56 95 ALA A O 1
ATOM 708 N N . HIS A 1 96 ? -2.074 -9.852 -3.519 1.00 97.12 96 HIS A N 1
ATOM 709 C CA . HIS A 1 96 ? -1.428 -11.056 -4.033 1.00 97.12 96 HIS A CA 1
ATOM 710 C C . HIS A 1 96 ? -1.344 -11.060 -5.567 1.00 97.12 96 HIS A C 1
ATOM 712 O O . HIS A 1 96 ? -0.287 -11.340 -6.125 1.00 97.12 96 HIS A O 1
ATOM 718 N N . LEU A 1 97 ? -2.418 -10.674 -6.264 1.00 96.75 97 LEU A N 1
ATOM 719 C CA . LEU A 1 97 ? -2.400 -10.526 -7.724 1.00 96.75 97 LEU A CA 1
ATOM 720 C C . LEU A 1 97 ? -1.417 -9.438 -8.185 1.00 96.75 97 LEU A C 1
ATOM 722 O O . LEU A 1 97 ? -0.726 -9.621 -9.184 1.00 96.75 97 LEU A O 1
ATOM 726 N N . SER A 1 98 ? -1.333 -8.319 -7.458 1.00 97.19 98 SER A N 1
ATOM 727 C CA . SER A 1 98 ? -0.349 -7.258 -7.714 1.00 97.19 98 SER A CA 1
ATOM 728 C C . SER A 1 98 ? 1.090 -7.767 -7.579 1.00 97.19 98 SER A C 1
ATOM 730 O O . SER A 1 98 ? 1.931 -7.414 -8.403 1.00 97.19 98 SER A O 1
ATOM 732 N N . GLU A 1 99 ? 1.374 -8.602 -6.576 1.00 96.06 99 GLU A N 1
ATOM 733 C CA . GLU A 1 99 ? 2.679 -9.251 -6.388 1.00 96.06 99 GLU A CA 1
ATOM 734 C C . GLU A 1 99 ? 3.002 -10.206 -7.550 1.00 96.06 99 GLU A C 1
ATOM 736 O O . GLU A 1 99 ? 4.036 -10.045 -8.191 1.00 96.06 99 GLU A O 1
ATOM 741 N N . LEU A 1 100 ? 2.076 -11.095 -7.927 1.00 96.44 100 LEU A N 1
ATOM 742 C CA . LEU A 1 100 ? 2.271 -12.022 -9.055 1.00 96.44 100 LEU A CA 1
ATOM 743 C C . LEU A 1 100 ? 2.515 -11.307 -10.393 1.00 96.44 100 LEU A C 1
ATOM 745 O O . LEU A 1 100 ? 3.292 -11.777 -11.222 1.00 96.44 100 LEU A O 1
ATOM 749 N N . LEU A 1 101 ? 1.866 -10.160 -10.619 1.00 94.94 101 LEU A N 1
ATOM 750 C CA . LEU A 1 101 ? 2.114 -9.337 -11.807 1.00 94.94 101 LEU A CA 1
ATOM 751 C C . LEU A 1 101 ? 3.546 -8.796 -11.853 1.00 94.94 101 LEU A C 1
ATOM 753 O O . LEU A 1 101 ? 4.090 -8.621 -12.941 1.00 94.94 101 LEU A O 1
ATOM 757 N N . ALA A 1 102 ? 4.153 -8.517 -10.699 1.00 93.31 102 ALA A N 1
ATOM 758 C CA . ALA A 1 102 ? 5.544 -8.095 -10.639 1.00 93.31 102 ALA A CA 1
ATOM 759 C C . ALA A 1 102 ? 6.499 -9.244 -10.943 1.00 93.31 102 ALA A C 1
ATOM 761 O O . ALA A 1 102 ? 7.433 -9.049 -11.715 1.00 93.31 102 ALA A O 1
ATOM 762 N N . ASP A 1 103 ? 6.234 -10.433 -10.405 1.00 92.94 103 ASP A N 1
ATOM 763 C CA . ASP A 1 103 ? 7.037 -11.622 -10.698 1.00 92.94 103 ASP A CA 1
ATOM 764 C C . ASP A 1 103 ? 7.006 -11.943 -12.198 1.00 92.94 103 ASP A C 1
ATOM 766 O O . ASP A 1 103 ? 8.053 -12.126 -12.813 1.00 92.94 103 ASP A O 1
ATOM 770 N N . ALA A 1 104 ? 5.822 -11.907 -12.819 1.00 93.12 104 ALA A N 1
ATOM 771 C CA . ALA A 1 104 ? 5.673 -12.112 -14.260 1.00 93.12 104 ALA A CA 1
ATOM 772 C C . ALA A 1 104 ? 6.371 -11.025 -15.098 1.00 93.12 104 ALA A C 1
ATOM 774 O O . ALA A 1 104 ? 6.906 -11.314 -16.168 1.00 93.12 104 ALA A O 1
ATOM 775 N N . TYR A 1 105 ? 6.366 -9.773 -14.629 1.00 89.44 105 TYR A N 1
ATOM 776 C CA . TYR A 1 105 ? 7.086 -8.685 -15.288 1.00 89.44 105 TYR A CA 1
ATOM 777 C C . TYR A 1 105 ? 8.600 -8.916 -15.251 1.00 89.44 105 TYR A C 1
ATOM 779 O O . TYR A 1 105 ? 9.252 -8.820 -16.288 1.00 89.44 105 TYR A O 1
ATOM 787 N N . LEU A 1 106 ? 9.149 -9.247 -14.080 1.00 88.12 106 LEU A N 1
ATOM 788 C CA . LEU A 1 106 ? 10.583 -9.484 -13.901 1.00 88.12 106 LEU A CA 1
ATOM 789 C C . LEU A 1 106 ? 11.058 -10.714 -14.682 1.00 88.12 106 LEU A C 1
ATOM 791 O O . LEU A 1 106 ? 12.073 -10.634 -15.366 1.00 88.12 106 LEU A O 1
ATOM 795 N N . ASP A 1 107 ? 10.281 -11.798 -14.680 1.00 88.25 107 ASP A N 1
ATOM 796 C CA . ASP A 1 107 ? 10.565 -12.986 -15.492 1.00 88.25 107 ASP A CA 1
ATOM 797 C C . ASP A 1 107 ? 10.620 -12.651 -16.993 1.00 88.25 107 ASP A C 1
ATOM 799 O O . ASP A 1 107 ? 11.518 -13.087 -17.716 1.00 88.25 107 ASP A O 1
ATOM 803 N N . GLY A 1 108 ? 9.698 -11.810 -17.471 1.00 83.31 108 GLY A N 1
ATOM 804 C CA . GLY A 1 108 ? 9.699 -11.330 -18.852 1.00 83.31 108 GLY A CA 1
ATOM 805 C C . GLY A 1 108 ? 10.922 -10.475 -19.210 1.00 83.31 108 GLY A C 1
ATOM 806 O O . GLY A 1 108 ? 11.420 -10.580 -20.333 1.00 83.31 108 GLY A O 1
ATOM 807 N N . VAL A 1 109 ? 11.414 -9.654 -18.275 1.00 78.19 109 VAL A N 1
ATOM 808 C CA . VAL A 1 109 ? 12.636 -8.848 -18.452 1.00 78.19 109 VAL A CA 1
ATOM 809 C C . VAL A 1 109 ? 13.860 -9.756 -18.590 1.00 78.19 109 VAL A C 1
ATOM 811 O O . VAL A 1 109 ? 14.601 -9.618 -19.565 1.00 78.19 109 VAL A O 1
ATOM 814 N N . ASP A 1 110 ? 14.016 -10.739 -17.701 1.00 74.31 110 ASP A N 1
ATOM 815 C CA . ASP A 1 110 ? 15.147 -11.678 -17.717 1.00 74.31 110 ASP A CA 1
ATOM 816 C C . ASP A 1 110 ? 15.189 -12.508 -19.018 1.00 74.31 110 ASP A C 1
ATOM 818 O O . ASP A 1 110 ? 16.242 -12.698 -19.634 1.00 74.31 110 ASP A O 1
ATOM 822 N N . HIS A 1 111 ? 14.029 -12.960 -19.509 1.00 72.25 111 HIS A N 1
ATOM 823 C CA . HIS A 1 111 ? 13.934 -13.704 -20.772 1.00 72.25 111 HIS A CA 1
ATOM 824 C C . HIS A 1 111 ? 14.178 -12.841 -22.023 1.00 72.25 111 HIS A C 1
ATOM 826 O O . HIS A 1 111 ? 14.573 -13.372 -23.068 1.00 72.25 111 HIS A O 1
ATOM 832 N N . GLY A 1 112 ? 13.915 -11.534 -21.956 1.00 64.81 112 GLY A N 1
ATOM 833 C CA . GLY A 1 112 ? 14.195 -10.587 -23.036 1.00 64.81 112 GLY A CA 1
ATOM 834 C C . GLY A 1 112 ? 15.692 -10.341 -23.218 1.00 64.81 112 GLY A C 1
ATOM 835 O O . GLY A 1 112 ? 16.175 -10.336 -24.351 1.00 64.81 112 GLY A O 1
ATOM 836 N N . ASP A 1 113 ? 16.423 -10.231 -22.110 1.00 59.62 113 ASP A N 1
ATOM 837 C CA . ASP A 1 113 ? 17.870 -9.990 -22.098 1.00 59.62 113 ASP A CA 1
ATOM 838 C C . ASP A 1 113 ? 18.649 -11.189 -22.681 1.00 59.62 113 ASP A C 1
ATOM 840 O O . ASP A 1 113 ? 19.580 -11.034 -23.470 1.00 59.62 113 ASP A O 1
ATOM 844 N N . HIS A 1 114 ? 18.176 -12.418 -22.436 1.00 59.19 114 HIS A N 1
ATOM 845 C CA . HIS A 1 114 ? 18.745 -13.641 -23.022 1.00 59.19 114 HIS A CA 1
ATOM 846 C C . HIS A 1 114 ? 18.517 -13.828 -24.531 1.00 59.19 114 HIS A C 1
ATOM 848 O O . HIS A 1 114 ? 19.160 -14.687 -25.133 1.00 59.19 114 HIS A O 1
ATOM 854 N N . ARG A 1 115 ? 17.617 -13.068 -25.168 1.00 56.47 115 ARG A N 1
ATOM 855 C CA . ARG A 1 115 ? 17.402 -13.119 -26.629 1.00 56.47 115 ARG A CA 1
ATOM 856 C C . ARG A 1 115 ? 18.186 -12.056 -27.402 1.00 56.47 115 ARG A C 1
ATOM 858 O O . ARG A 1 115 ? 18.177 -12.100 -28.631 1.00 56.47 115 ARG A O 1
ATOM 865 N N . ALA A 1 116 ? 18.816 -11.112 -26.705 1.00 54.88 116 ALA A N 1
ATOM 866 C CA . ALA A 1 116 ? 19.561 -10.003 -27.298 1.00 54.88 116 ALA A CA 1
ATOM 867 C C . ALA A 1 116 ? 21.091 -10.215 -27.326 1.00 54.88 116 ALA A C 1
ATOM 869 O O . ALA A 1 116 ? 21.792 -9.381 -27.902 1.00 54.88 116 ALA A O 1
ATOM 870 N N . GLY A 1 117 ? 21.598 -11.307 -26.737 1.00 46.09 117 GLY A N 1
ATOM 871 C CA . GLY A 1 117 ? 23.011 -11.725 -26.774 1.00 46.09 117 GLY A CA 1
ATOM 872 C C . GLY A 1 117 ? 23.271 -12.867 -27.746 1.00 46.09 117 GLY A C 1
ATOM 873 O O . GLY A 1 117 ? 24.379 -12.882 -28.329 1.00 46.09 117 GLY A O 1
#